Protein AF-A0A0C3E581-F1 (afdb_monomer_lite)

Secondary structure (DSSP, 8-state):
---TTT---HHHHHHSS---PPPP--------TT---HHHHHHHHHHHHHHHHHHHHHHHHHHHH--

Foldseek 3Di:
DADPVPRHDPCCVVPVDDDPDDDPPDPPPPVVVPPDPPVVVVVVVVVVVVVVVVVVVVVVVVVVVVD

Organism: NCBI:txid1036808

Sequence (67 aa):
TLNASTGFSPFQLHLGHSPHVLPPFSETQDTDPDSVDAVSFLSQLELDILEAQDNLLTAKAQQAHAA

Radius of gyration: 32.8 Å; chains: 1; bounding box: 63×20×84 Å

Structure (mmCIF, N/CA/C/O backbone):
data_AF-A0A0C3E581-F1
#
_entry.id   AF-A0A0C3E581-F1
#
loop_
_atom_site.group_PDB
_atom_site.id
_atom_site.type_symbol
_atom_site.label_atom_id
_atom_site.label_alt_id
_atom_site.label_comp_id
_atom_site.label_asym_id
_atom_site.label_entity_id
_atom_site.label_seq_id
_atom_site.pdbx_PDB_ins_code
_atom_site.Cartn_x
_atom_site.Cartn_y
_atom_site.Cartn_z
_atom_site.occupancy
_atom_site.B_iso_or_equiv
_atom_site.auth_seq_id
_atom_site.auth_comp_id
_atom_site.auth_asym_id
_atom_site.auth_atom_id
_atom_site.pdbx_PDB_model_num
ATOM 1 N N . THR A 1 1 ? 27.140 8.683 -37.639 1.00 75.44 1 THR A N 1
ATOM 2 C CA . THR A 1 1 ? 27.262 8.794 -39.108 1.00 75.44 1 THR A CA 1
ATOM 3 C C . THR A 1 1 ? 28.429 7.936 -39.561 1.00 75.44 1 THR A C 1
ATOM 5 O O . THR A 1 1 ? 29.444 7.903 -38.871 1.00 75.44 1 THR A O 1
ATOM 8 N N . LEU A 1 2 ? 28.268 7.173 -40.643 1.00 86.81 2 LEU A N 1
ATOM 9 C CA . LEU A 1 2 ? 29.335 6.329 -41.196 1.00 86.81 2 LEU A CA 1
ATOM 10 C C . LEU A 1 2 ? 30.064 7.089 -42.304 1.00 86.81 2 LEU A C 1
ATOM 12 O O . LEU A 1 2 ? 29.451 7.879 -43.021 1.00 86.81 2 LEU A O 1
ATOM 16 N N . ASN A 1 3 ? 31.368 6.867 -42.434 1.00 86.75 3 ASN A N 1
ATOM 17 C CA . ASN A 1 3 ? 32.133 7.393 -43.554 1.00 86.75 3 ASN A CA 1
ATOM 18 C C . ASN A 1 3 ? 31.722 6.658 -44.842 1.00 86.75 3 ASN A C 1
ATOM 20 O O . ASN A 1 3 ? 31.766 5.432 -44.887 1.00 86.75 3 ASN A O 1
ATOM 24 N N . ALA A 1 4 ? 31.338 7.395 -45.887 1.00 86.25 4 ALA A N 1
ATOM 25 C CA . ALA A 1 4 ? 30.834 6.813 -47.134 1.00 86.25 4 ALA A CA 1
ATOM 26 C C . ALA A 1 4 ? 31.883 5.995 -47.912 1.00 86.25 4 ALA A C 1
ATOM 28 O O . ALA A 1 4 ? 31.524 5.062 -48.621 1.00 86.25 4 ALA A O 1
ATOM 29 N N . SER A 1 5 ? 33.170 6.318 -47.768 1.00 87.88 5 SER A N 1
ATOM 30 C CA . SER A 1 5 ? 34.254 5.666 -48.511 1.00 87.88 5 SER A CA 1
ATOM 31 C C . SER A 1 5 ? 34.803 4.424 -47.811 1.00 87.88 5 SER A C 1
ATOM 33 O O . SER A 1 5 ? 35.372 3.558 -48.467 1.00 87.88 5 SER A O 1
ATOM 35 N N . THR A 1 6 ? 34.672 4.337 -46.483 1.00 86.31 6 THR A N 1
ATOM 36 C CA . THR A 1 6 ? 35.249 3.237 -45.688 1.00 86.31 6 THR A CA 1
ATOM 37 C C . THR A 1 6 ? 34.212 2.418 -44.927 1.00 86.31 6 THR A C 1
ATOM 39 O O . THR A 1 6 ? 34.539 1.355 -44.415 1.00 86.31 6 THR A O 1
ATOM 42 N N . GLY A 1 7 ? 32.971 2.896 -44.820 1.00 89.56 7 GLY A N 1
ATOM 43 C CA . GLY A 1 7 ? 31.902 2.242 -44.063 1.00 89.56 7 GLY A CA 1
ATOM 44 C C . GLY A 1 7 ? 32.071 2.300 -42.541 1.00 89.56 7 GLY A C 1
ATOM 45 O O . GLY A 1 7 ? 31.198 1.824 -41.820 1.00 89.56 7 GLY A O 1
ATOM 46 N N . PHE A 1 8 ? 33.151 2.900 -42.031 1.00 89.69 8 PHE A N 1
ATOM 47 C CA . PHE A 1 8 ? 33.441 2.968 -40.599 1.00 89.69 8 PHE A CA 1
ATOM 48 C C . PHE A 1 8 ? 33.006 4.298 -39.985 1.00 89.69 8 PHE A C 1
ATOM 50 O O . PHE A 1 8 ? 33.032 5.354 -40.623 1.00 89.69 8 PHE A O 1
ATOM 57 N N . SER A 1 9 ? 32.625 4.262 -38.709 1.00 90.38 9 SER A N 1
ATOM 58 C CA . SER A 1 9 ? 32.431 5.477 -37.917 1.00 90.38 9 SER A CA 1
ATOM 59 C C . SER A 1 9 ? 33.780 6.124 -37.566 1.00 90.38 9 SER A C 1
ATOM 61 O O . SER A 1 9 ? 34.783 5.418 -37.431 1.00 90.38 9 SER A O 1
ATOM 63 N N . PRO A 1 10 ? 33.826 7.449 -37.336 1.00 90.06 10 PRO A N 1
ATOM 64 C CA . PRO A 1 10 ? 35.033 8.118 -36.843 1.00 90.06 10 PRO A CA 1
ATOM 65 C C . PRO A 1 10 ? 35.596 7.484 -35.562 1.00 90.06 10 PRO A C 1
ATOM 67 O O . PRO A 1 10 ? 36.807 7.378 -35.403 1.00 90.06 10 PRO A O 1
ATOM 70 N N . PHE A 1 11 ? 34.717 6.995 -34.683 1.00 89.88 11 PHE A N 1
ATOM 71 C CA . PHE A 1 11 ? 35.098 6.280 -33.467 1.00 89.88 11 PHE A CA 1
ATOM 72 C C . PHE A 1 11 ? 35.846 4.976 -33.772 1.00 89.88 11 PHE A C 1
ATOM 74 O O . PHE A 1 11 ? 36.899 4.721 -33.200 1.00 89.88 11 PHE A O 1
ATOM 81 N N . GLN A 1 12 ? 35.340 4.174 -34.713 1.00 92.25 12 GLN A N 1
ATOM 82 C CA . GLN A 1 12 ? 35.995 2.932 -35.138 1.00 92.25 12 GLN A CA 1
ATOM 83 C C . GLN A 1 12 ? 37.332 3.193 -35.831 1.00 92.25 12 GLN A C 1
ATOM 85 O O . GLN A 1 12 ? 38.280 2.450 -35.606 1.00 92.25 12 GLN A O 1
ATOM 90 N N . LEU A 1 13 ? 37.432 4.257 -36.633 1.00 91.44 13 LEU A N 1
ATOM 91 C CA . LEU A 1 13 ? 38.696 4.646 -37.262 1.00 91.44 13 LEU A CA 1
ATOM 92 C C . LEU A 1 13 ? 39.743 5.104 -36.236 1.00 91.44 13 LEU A C 1
ATOM 94 O O . LEU A 1 13 ? 40.932 4.909 -36.462 1.00 91.44 13 LEU A O 1
ATOM 98 N N . HIS A 1 14 ? 39.312 5.700 -35.121 1.00 91.38 14 HIS A N 1
ATOM 99 C CA . HIS A 1 14 ? 40.213 6.204 -34.087 1.00 91.38 14 HIS A CA 1
ATOM 100 C C . HIS A 1 14 ? 40.608 5.140 -33.048 1.00 91.38 14 HIS A C 1
ATOM 102 O O . HIS A 1 14 ? 41.771 5.084 -32.660 1.00 91.38 14 HIS A O 1
ATOM 108 N N . LEU A 1 15 ? 39.670 4.289 -32.610 1.00 91.62 15 LEU A N 1
ATOM 109 C CA . LEU A 1 15 ? 39.892 3.311 -31.53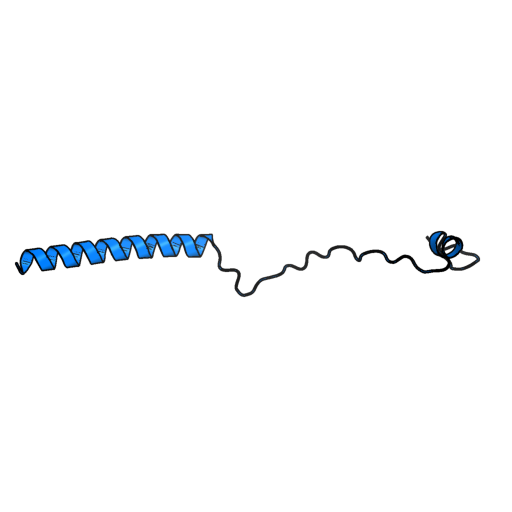3 1.00 91.62 15 LEU A CA 1
ATOM 110 C C . LEU A 1 15 ? 40.031 1.859 -32.022 1.00 91.62 15 LEU A C 1
ATOM 112 O O . LEU A 1 15 ?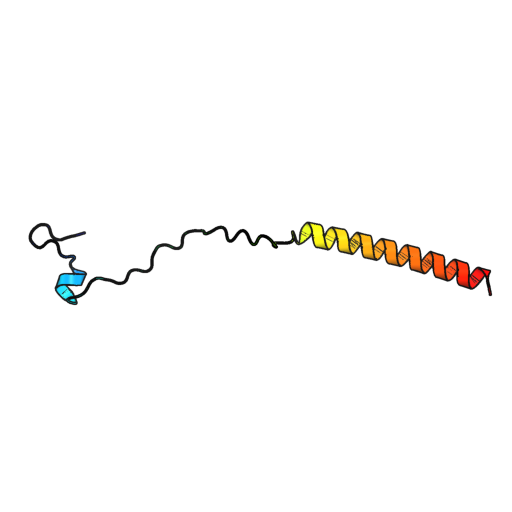 40.365 0.985 -31.230 1.00 91.62 15 LEU A O 1
ATOM 116 N N . GLY A 1 16 ? 39.758 1.566 -33.296 1.00 92.06 16 GLY A N 1
ATOM 117 C CA . GLY A 1 16 ? 39.886 0.216 -33.862 1.00 92.06 16 GLY A CA 1
ATOM 118 C C . GLY A 1 16 ? 38.795 -0.777 -33.439 1.00 92.06 16 GLY A C 1
ATOM 119 O O . GLY A 1 16 ? 38.868 -1.949 -33.797 1.00 92.06 16 GLY A O 1
ATOM 120 N N . HIS A 1 17 ? 37.769 -0.332 -32.709 1.00 88.06 17 HIS A N 1
ATOM 121 C CA . HIS A 1 17 ? 36.640 -1.164 -32.281 1.00 88.06 17 HIS A CA 1
ATOM 122 C C . HIS A 1 17 ? 35.301 -0.418 -32.374 1.00 88.06 17 HIS A C 1
ATOM 124 O O . HIS A 1 17 ? 35.257 0.816 -32.432 1.00 88.06 17 HIS A O 1
ATOM 130 N N . SER A 1 18 ? 34.188 -1.153 -32.354 1.00 87.44 18 SER A N 1
ATOM 131 C CA . SER A 1 18 ? 32.845 -0.566 -32.282 1.00 87.44 18 SER A CA 1
ATOM 132 C C . SER A 1 18 ? 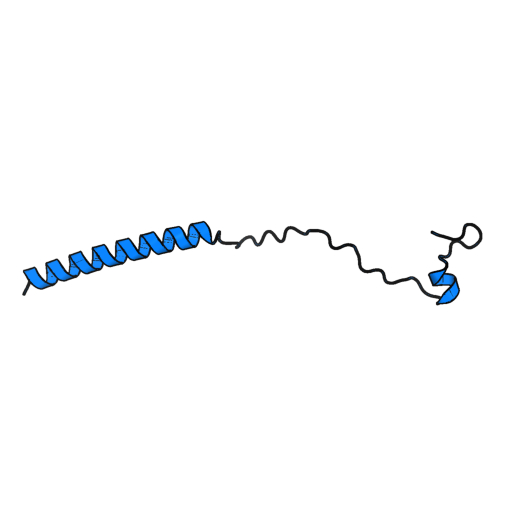32.583 0.110 -30.929 1.00 87.44 18 SER A C 1
ATOM 134 O O . SER A 1 18 ? 33.005 -0.417 -29.901 1.00 87.44 18 SER A O 1
ATOM 136 N N . PRO A 1 19 ? 31.856 1.241 -30.895 1.00 88.25 19 PRO A N 1
ATOM 137 C CA . PRO A 1 19 ? 31.428 1.837 -29.634 1.00 88.25 19 PRO A CA 1
ATOM 138 C C . PRO A 1 19 ? 30.413 0.930 -28.927 1.00 88.25 19 PRO A C 1
ATOM 140 O O . PRO A 1 19 ? 29.434 0.508 -29.540 1.00 88.25 19 PRO A O 1
ATOM 143 N N . HIS A 1 20 ? 30.610 0.671 -27.633 1.00 84.69 20 HIS A N 1
ATOM 144 C CA . HIS A 1 20 ? 29.567 0.112 -26.771 1.00 84.69 20 HIS A CA 1
ATOM 145 C C . HIS A 1 20 ? 28.684 1.249 -26.255 1.00 84.69 20 HIS A C 1
ATOM 147 O O . HIS A 1 20 ? 28.989 1.889 -25.252 1.00 84.69 20 HIS A O 1
ATOM 153 N N . VAL A 1 21 ? 27.606 1.528 -26.985 1.00 84.25 21 VAL A N 1
ATOM 154 C CA . VAL A 1 21 ? 26.585 2.500 -26.581 1.00 84.25 21 VAL A CA 1
ATOM 155 C C . VAL A 1 21 ? 25.556 1.769 -25.727 1.00 84.25 21 VAL A C 1
ATOM 157 O O . VAL A 1 21 ? 25.060 0.722 -26.147 1.00 84.25 21 VAL A O 1
ATOM 160 N N . LEU A 1 22 ? 25.238 2.298 -24.541 1.00 84.69 22 LEU A N 1
ATOM 161 C CA . LEU A 1 22 ? 24.124 1.759 -23.763 1.00 84.69 22 LEU A CA 1
ATOM 162 C C . LEU A 1 22 ? 22.841 1.887 -24.599 1.00 84.69 22 LEU A C 1
ATOM 164 O O . LEU A 1 22 ? 22.585 2.968 -25.140 1.00 84.69 22 LEU A O 1
ATOM 168 N N . PRO A 1 23 ? 22.041 0.815 -24.725 1.00 81.19 23 PRO A N 1
ATOM 169 C CA . PRO A 1 23 ? 20.743 0.921 -25.367 1.00 81.19 23 PRO A CA 1
ATOM 170 C C . PRO A 1 23 ? 19.889 1.959 -24.622 1.00 81.19 23 PRO A C 1
ATOM 172 O O . PRO A 1 23 ? 20.052 2.128 -23.410 1.00 81.19 23 PRO A O 1
ATOM 175 N N . PRO A 1 24 ? 19.000 2.677 -25.328 1.00 80.69 24 PRO A N 1
ATOM 176 C CA . PRO A 1 24 ? 18.101 3.618 -24.681 1.00 80.69 24 PRO A CA 1
ATOM 177 C C . PRO A 1 24 ? 17.282 2.882 -23.622 1.00 80.69 24 PRO A C 1
ATOM 179 O O . PRO A 1 24 ? 16.793 1.775 -23.870 1.00 80.69 24 PRO A O 1
ATOM 182 N N . PHE A 1 25 ? 17.134 3.506 -22.454 1.00 78.19 25 PHE A N 1
ATOM 183 C CA . PHE A 1 25 ? 16.214 3.026 -21.434 1.00 78.19 25 PHE A CA 1
ATOM 184 C C . PHE A 1 25 ? 14.818 3.037 -22.049 1.00 78.19 25 PHE A C 1
ATOM 186 O O . PHE A 1 25 ? 14.235 4.090 -22.298 1.00 78.19 25 PHE A O 1
ATOM 193 N N . SER A 1 26 ? 14.338 1.849 -22.393 1.00 74.25 26 SER A N 1
ATOM 194 C CA . SER A 1 26 ? 12.937 1.661 -22.721 1.00 74.25 26 SER A CA 1
ATOM 195 C C . SER A 1 26 ? 12.206 1.750 -21.392 1.00 74.25 26 SER A C 1
ATOM 197 O O . SER A 1 26 ? 12.654 1.128 -20.429 1.00 74.25 26 SER A O 1
ATOM 199 N N . GLU A 1 27 ? 11.121 2.517 -21.315 1.00 72.25 27 GLU A N 1
ATOM 200 C CA . GLU A 1 27 ? 10.165 2.359 -20.222 1.00 72.25 27 GLU A CA 1
ATOM 201 C C . GLU A 1 27 ? 9.552 0.965 -20.382 1.00 72.25 27 GLU A C 1
ATOM 203 O O . GLU A 1 27 ? 8.506 0.782 -21.002 1.00 72.25 27 GLU A O 1
ATOM 208 N N . THR A 1 28 ? 10.248 -0.064 -19.900 1.00 67.12 28 THR A N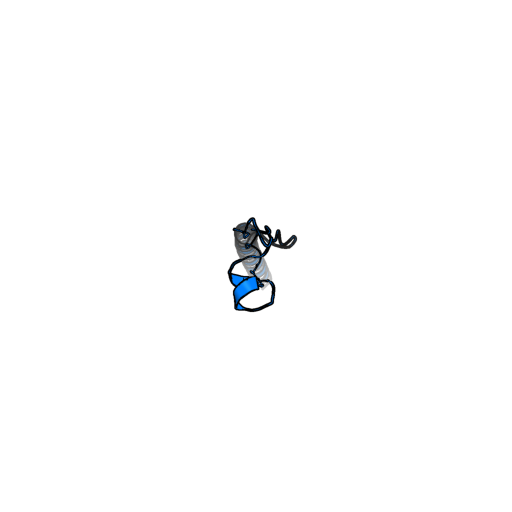 1
ATOM 209 C CA . THR A 1 28 ? 9.574 -1.293 -19.534 1.00 67.12 28 THR A CA 1
ATOM 210 C C . THR A 1 28 ? 8.675 -0.874 -18.388 1.00 67.12 28 THR A C 1
ATOM 212 O O . THR A 1 28 ? 9.149 -0.535 -17.306 1.00 67.12 28 THR A O 1
ATOM 215 N N . GLN A 1 29 ? 7.369 -0.789 -18.648 1.00 65.38 29 GLN A N 1
ATOM 216 C CA . GLN A 1 29 ? 6.410 -0.883 -17.563 1.00 65.38 29 GLN A CA 1
ATOM 217 C C . GLN A 1 29 ? 6.666 -2.248 -16.940 1.00 65.38 29 GLN A C 1
ATOM 219 O O . GLN A 1 29 ? 6.141 -3.257 -17.412 1.00 65.38 29 GLN A O 1
ATOM 224 N N . ASP A 1 30 ? 7.521 -2.278 -15.922 1.00 63.22 30 ASP A N 1
ATOM 225 C CA . ASP A 1 30 ? 7.563 -3.354 -14.954 1.00 63.22 30 ASP A CA 1
ATOM 226 C C . ASP A 1 30 ? 6.194 -3.305 -14.277 1.00 63.22 30 ASP A C 1
ATOM 228 O O . ASP A 1 30 ? 5.980 -2.653 -13.259 1.00 63.22 30 ASP A O 1
ATOM 232 N N . THR A 1 31 ? 5.205 -3.897 -14.948 1.00 62.69 31 THR A N 1
ATOM 233 C CA . THR A 1 31 ? 3.923 -4.212 -14.347 1.00 62.69 31 THR A CA 1
ATOM 234 C C . THR A 1 31 ? 4.254 -5.340 -13.402 1.00 62.69 31 THR A C 1
ATOM 236 O O . THR A 1 31 ? 4.242 -6.505 -13.792 1.00 62.69 31 THR A O 1
ATOM 239 N N . ASP A 1 32 ? 4.675 -4.974 -12.196 1.00 69.56 32 ASP A N 1
ATOM 240 C CA . ASP A 1 32 ? 4.788 -5.920 -11.109 1.00 69.56 32 ASP A CA 1
ATOM 241 C C . ASP A 1 32 ? 3.379 -6.507 -10.925 1.00 69.56 32 ASP A C 1
ATOM 243 O O . ASP A 1 32 ? 2.448 -5.755 -10.595 1.00 69.56 32 ASP A O 1
ATOM 247 N N . PRO A 1 33 ? 3.163 -7.797 -11.246 1.00 63.47 33 PRO A N 1
ATOM 248 C CA . PRO A 1 33 ? 1.840 -8.409 -11.161 1.00 63.47 33 PRO A CA 1
ATOM 249 C C . PRO A 1 33 ? 1.312 -8.399 -9.721 1.00 63.47 33 PRO A C 1
ATOM 251 O O . PRO A 1 33 ? 0.103 -8.487 -9.522 1.00 63.47 33 PRO A O 1
ATOM 254 N N . ASP A 1 34 ? 2.216 -8.226 -8.753 1.00 64.19 34 ASP A N 1
ATOM 255 C CA . ASP A 1 34 ? 1.940 -8.120 -7.329 1.00 64.19 34 ASP A CA 1
ATOM 256 C C . ASP A 1 34 ? 2.031 -6.670 -6.822 1.00 64.19 34 ASP A C 1
ATOM 258 O O . ASP A 1 34 ? 2.126 -6.448 -5.613 1.00 64.19 34 ASP A O 1
ATOM 262 N N . SER A 1 35 ? 1.987 -5.663 -7.710 1.00 69.69 35 SER A N 1
ATOM 263 C CA . SER A 1 35 ? 1.845 -4.262 -7.294 1.00 69.69 35 SER A CA 1
ATOM 264 C C . SER A 1 35 ? 0.486 -4.054 -6.629 1.00 69.69 35 SER A C 1
ATOM 266 O O . SER A 1 35 ? -0.513 -3.675 -7.239 1.00 69.69 35 SER A O 1
ATOM 268 N N . VAL A 1 36 ? 0.441 -4.340 -5.331 1.00 68.19 36 VAL A N 1
ATOM 269 C CA . VAL A 1 36 ? -0.702 -4.031 -4.488 1.00 68.19 36 VAL A CA 1
ATOM 270 C C . VAL A 1 36 ? -0.860 -2.519 -4.496 1.00 68.19 36 VAL A C 1
ATOM 272 O O . VAL A 1 36 ? 0.056 -1.783 -4.122 1.00 68.19 36 VAL A O 1
ATOM 275 N N . ASP A 1 37 ? -2.031 -2.058 -4.929 1.00 84.94 37 ASP A N 1
ATOM 276 C CA . ASP A 1 37 ? -2.384 -0.651 -4.842 1.00 84.94 37 ASP A CA 1
ATOM 277 C C . ASP A 1 37 ? -2.343 -0.222 -3.371 1.00 84.94 37 ASP A C 1
ATOM 279 O O . ASP A 1 37 ? -3.182 -0.618 -2.556 1.00 84.94 37 ASP A O 1
ATOM 283 N N . ALA A 1 38 ? -1.335 0.580 -3.030 1.00 87.88 38 ALA A N 1
ATOM 284 C CA . ALA A 1 38 ? -1.101 1.045 -1.672 1.00 87.88 38 ALA A CA 1
ATOM 285 C C . ALA A 1 38 ? -2.315 1.797 -1.114 1.00 87.88 38 ALA A C 1
ATOM 287 O O . ALA A 1 38 ? -2.581 1.725 0.084 1.00 87.88 38 ALA A O 1
ATOM 288 N N . VAL A 1 39 ? -3.075 2.485 -1.972 1.00 89.75 39 VAL A N 1
ATOM 289 C CA . VAL A 1 39 ? -4.282 3.209 -1.561 1.00 89.75 39 VAL A CA 1
ATOM 290 C C . VAL A 1 39 ? -5.369 2.227 -1.135 1.00 89.75 39 VAL A C 1
ATOM 292 O O . VAL A 1 39 ? -5.938 2.372 -0.050 1.00 89.75 39 VAL A O 1
ATOM 295 N N . SER A 1 40 ? -5.619 1.199 -1.947 1.00 90.00 40 SER A N 1
ATOM 296 C CA . SER A 1 40 ? -6.570 0.134 -1.623 1.00 90.00 40 SER A CA 1
ATOM 297 C C . SER A 1 40 ? -6.174 -0.619 -0.350 1.00 90.00 40 SER A C 1
ATOM 299 O O . SER A 1 40 ? -7.020 -0.843 0.514 1.00 90.00 40 SER A O 1
ATOM 301 N N . PHE A 1 41 ? -4.888 -0.943 -0.186 1.00 93.38 41 PHE A N 1
ATOM 302 C CA . PHE A 1 41 ? -4.382 -1.616 1.013 1.00 93.38 41 PHE A CA 1
ATOM 303 C C . PHE A 1 41 ? -4.583 -0.782 2.284 1.00 93.38 41 PHE A C 1
ATOM 305 O O . PHE A 1 41 ? -5.089 -1.291 3.282 1.00 93.38 41 PHE A O 1
ATOM 312 N N . LEU A 1 42 ? -4.226 0.505 2.252 1.00 95.62 42 LEU A N 1
ATOM 313 C CA . LEU A 1 42 ? -4.420 1.399 3.397 1.00 95.62 42 LEU A CA 1
ATOM 314 C C . LEU A 1 42 ? -5.904 1.574 3.734 1.00 95.62 42 LEU A C 1
ATOM 316 O O . LEU A 1 42 ? -6.270 1.540 4.905 1.00 95.62 42 LEU A O 1
ATOM 320 N N . SER A 1 43 ? -6.760 1.687 2.716 1.00 96.06 43 SER A N 1
ATOM 321 C CA . SER A 1 43 ? -8.212 1.780 2.913 1.00 96.06 43 SER A CA 1
ATOM 322 C C . SER A 1 43 ? -8.769 0.530 3.600 1.00 96.06 43 SER A C 1
ATOM 324 O O . SER A 1 43 ? -9.609 0.632 4.491 1.00 96.06 43 SER A O 1
ATOM 326 N N . GLN A 1 44 ? -8.286 -0.655 3.216 1.00 96.75 44 GLN A N 1
ATOM 327 C CA . GLN A 1 44 ? -8.680 -1.907 3.859 1.00 96.75 44 GLN A CA 1
ATOM 328 C C . GLN A 1 44 ? -8.186 -1.980 5.309 1.00 96.75 44 GLN A C 1
ATOM 330 O O . GLN A 1 44 ? -8.957 -2.321 6.200 1.00 96.75 44 GLN A O 1
ATOM 335 N N . LEU A 1 45 ? -6.935 -1.586 5.560 1.00 97.50 45 LEU A N 1
ATOM 336 C CA . LEU A 1 45 ? -6.361 -1.557 6.904 1.00 97.50 45 LEU A CA 1
ATOM 337 C C . LEU A 1 45 ? -7.180 -0.674 7.862 1.00 97.50 45 LEU A C 1
ATOM 339 O O . LEU A 1 45 ? -7.396 -1.044 9.015 1.00 97.50 45 LEU A O 1
ATOM 343 N N . GLU A 1 46 ? -7.642 0.491 7.402 1.00 98.19 46 GLU A N 1
ATOM 344 C CA . GLU A 1 46 ? -8.487 1.380 8.207 1.00 98.19 46 GLU A CA 1
ATOM 345 C C . GLU A 1 46 ? -9.819 0.722 8.588 1.00 98.19 46 GLU A C 1
ATOM 347 O O . GLU A 1 46 ? -10.249 0.837 9.738 1.00 98.19 46 GLU A O 1
ATOM 352 N N . LEU A 1 47 ? -10.446 -0.012 7.663 1.00 98.12 47 LEU A N 1
ATOM 353 C CA . LEU A 1 47 ? -11.670 -0.767 7.942 1.00 98.12 47 LEU A CA 1
ATOM 354 C C . LEU A 1 47 ? -11.427 -1.883 8.964 1.00 98.12 47 LEU A C 1
ATOM 356 O O . LEU A 1 47 ? -12.184 -1.990 9.929 1.00 98.12 47 LEU A O 1
ATOM 360 N N . ASP A 1 48 ? -10.347 -2.649 8.805 1.00 98.38 48 ASP A N 1
ATOM 361 C CA . ASP A 1 48 ? -9.989 -3.739 9.720 1.00 98.38 48 ASP A CA 1
ATOM 362 C C . ASP A 1 48 ? -9.740 -3.215 11.148 1.00 98.38 48 ASP A C 1
ATOM 364 O O . ASP A 1 48 ? -10.128 -3.837 12.141 1.00 98.38 48 ASP A O 1
ATOM 368 N N . ILE A 1 49 ? -9.122 -2.035 11.272 1.00 98.50 49 ILE A N 1
ATOM 369 C CA . ILE A 1 49 ? -8.906 -1.365 12.561 1.00 98.50 49 ILE A CA 1
ATOM 370 C C . ILE A 1 49 ? -10.239 -0.989 13.218 1.00 98.50 49 ILE A C 1
ATOM 372 O O . ILE A 1 49 ? -10.388 -1.164 14.431 1.00 98.50 49 ILE A O 1
ATOM 376 N N . LEU A 1 50 ? -11.193 -0.455 12.451 1.00 98.44 50 LEU A N 1
ATOM 377 C CA . LEU A 1 50 ? -12.513 -0.089 12.969 1.00 98.44 50 LEU A CA 1
ATOM 378 C C . LEU A 1 50 ? -13.293 -1.329 13.420 1.00 98.44 50 LEU A C 1
ATOM 380 O O . LEU A 1 50 ? -13.821 -1.347 14.531 1.00 98.44 50 LEU A O 1
ATOM 384 N N . GLU A 1 51 ? -13.285 -2.397 12.621 1.00 98.38 51 GLU A N 1
ATOM 385 C CA . GLU A 1 51 ? -13.923 -3.666 12.980 1.00 98.38 51 GLU A CA 1
ATOM 386 C C . GLU A 1 51 ? -13.319 -4.264 14.262 1.00 98.38 51 GLU A C 1
ATOM 388 O O . GLU A 1 51 ? -14.040 -4.702 15.164 1.00 98.38 51 GLU A O 1
ATOM 393 N N . ALA A 1 52 ? -11.990 -4.242 14.396 1.00 98.44 52 ALA A N 1
ATOM 394 C CA . ALA A 1 52 ? -11.312 -4.729 15.593 1.00 98.44 52 ALA A CA 1
ATOM 395 C C . ALA A 1 52 ? -11.709 -3.942 16.855 1.00 98.44 52 ALA A C 1
ATOM 397 O O . ALA A 1 52 ? -11.860 -4.533 17.929 1.00 98.44 52 ALA A O 1
ATOM 398 N N . GLN A 1 53 ? -11.899 -2.624 16.738 1.00 98.50 53 GLN A N 1
ATOM 399 C CA . GLN A 1 53 ? -12.352 -1.783 17.848 1.00 98.50 53 GLN A CA 1
ATOM 400 C C . GLN A 1 53 ? -13.787 -2.115 18.271 1.00 98.50 53 GLN A C 1
ATOM 402 O O . GLN A 1 53 ? -14.036 -2.286 19.468 1.00 98.50 53 GLN A O 1
ATOM 407 N N . ASP A 1 54 ? -14.703 -2.278 17.316 1.00 98.44 54 ASP A N 1
ATOM 408 C CA . ASP A 1 54 ? -16.096 -2.653 17.591 1.00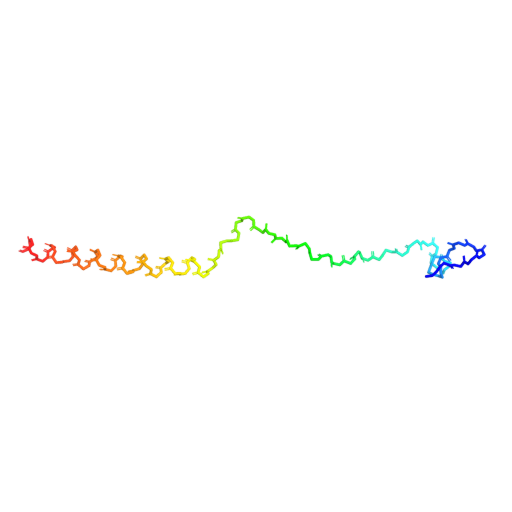 98.44 54 ASP A CA 1
ATOM 409 C C . ASP A 1 54 ? -16.197 -4.039 18.243 1.00 98.44 54 ASP A C 1
ATOM 411 O O . ASP A 1 54 ? -16.916 -4.234 19.234 1.00 98.44 54 ASP A O 1
ATOM 415 N N . ASN A 1 55 ? -15.409 -4.997 17.750 1.00 98.19 55 ASN A N 1
ATOM 416 C CA . ASN A 1 55 ? -15.313 -6.333 18.331 1.00 98.19 55 ASN A CA 1
ATOM 417 C C . ASN A 1 55 ? -14.788 -6.285 19.772 1.00 98.19 55 ASN A C 1
ATOM 419 O O . ASN A 1 55 ? -15.336 -6.942 20.664 1.00 98.19 55 ASN A O 1
ATOM 423 N N . LEU A 1 56 ? -13.761 -5.472 20.034 1.00 98.19 56 LEU A N 1
ATOM 424 C CA . LEU A 1 56 ? -13.209 -5.296 21.375 1.00 98.19 56 LEU A CA 1
ATOM 425 C C . LEU A 1 56 ? -14.224 -4.659 22.331 1.00 98.19 56 LEU A C 1
ATOM 427 O O . LEU A 1 56 ? -14.360 -5.121 23.468 1.00 98.19 56 LEU A O 1
ATOM 431 N N . LEU A 1 57 ? -14.951 -3.632 21.889 1.00 98.19 57 LEU A N 1
ATOM 432 C CA . LEU A 1 57 ? -15.995 -2.987 22.687 1.00 98.19 57 LEU A CA 1
ATOM 433 C C . LEU A 1 57 ? -17.088 -3.995 23.051 1.00 98.19 57 LEU A C 1
ATOM 435 O O . LEU A 1 57 ? -17.443 -4.130 24.225 1.00 98.19 57 LEU A O 1
ATOM 439 N N . THR A 1 58 ? -17.556 -4.759 22.067 1.00 97.88 58 THR A N 1
ATOM 440 C CA . THR A 1 58 ? -18.571 -5.801 22.257 1.00 97.88 58 THR A CA 1
ATOM 441 C C . THR A 1 58 ? -18.113 -6.848 23.271 1.00 97.88 58 THR A C 1
ATOM 443 O O . THR A 1 58 ? -18.839 -7.153 24.220 1.00 97.88 58 THR A O 1
ATOM 446 N N . ALA A 1 59 ? -16.881 -7.345 23.136 1.00 98.00 59 ALA A N 1
ATOM 447 C CA . ALA A 1 59 ? -16.309 -8.314 24.066 1.00 98.00 59 ALA A CA 1
ATOM 448 C C . ALA A 1 59 ? -16.215 -7.758 25.499 1.00 98.00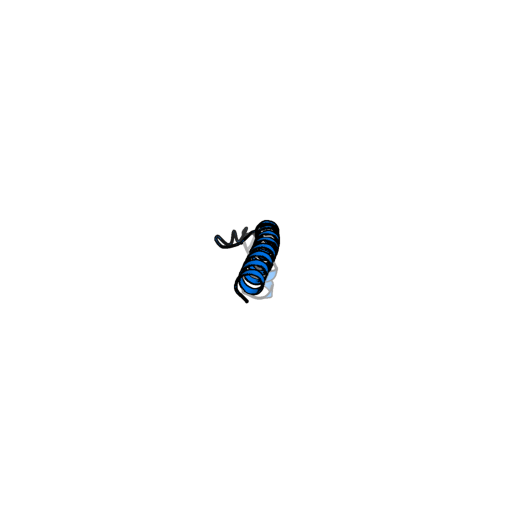 59 ALA A C 1
ATOM 450 O O . ALA A 1 59 ? -16.522 -8.457 26.465 1.00 98.00 59 ALA A O 1
ATOM 451 N N . LYS A 1 60 ? -15.839 -6.482 25.658 1.00 97.88 60 LYS A N 1
ATOM 452 C CA . LYS A 1 60 ? -15.778 -5.819 26.969 1.00 97.88 60 LYS A CA 1
ATOM 453 C C . LYS A 1 60 ? -17.156 -5.643 27.601 1.00 97.88 60 LYS A C 1
ATOM 455 O O . LYS A 1 60 ? -17.295 -5.871 28.801 1.00 97.88 60 LYS A O 1
ATOM 460 N N . ALA A 1 61 ? -18.168 -5.283 26.815 1.00 97.31 61 ALA A N 1
ATOM 461 C CA . ALA A 1 61 ? -19.543 -5.174 27.295 1.00 97.31 61 ALA A CA 1
ATOM 462 C C . ALA A 1 61 ? -20.078 -6.531 27.778 1.00 97.31 61 ALA A C 1
ATOM 464 O O . ALA A 1 61 ? -20.653 -6.621 28.862 1.00 97.31 61 ALA A O 1
ATOM 465 N N . GLN A 1 62 ? -19.820 -7.599 27.018 1.00 96.88 62 GLN A N 1
ATOM 466 C CA . GLN A 1 62 ? -20.170 -8.965 27.412 1.00 96.88 62 GLN A CA 1
ATOM 467 C C . GLN A 1 62 ? -19.447 -9.391 28.695 1.00 96.88 62 GLN A C 1
ATOM 469 O O . GLN A 1 62 ? -20.077 -9.940 29.595 1.00 96.88 62 GLN A O 1
ATOM 474 N N . GLN A 1 63 ? -18.148 -9.091 28.811 1.00 96.31 63 GLN A N 1
ATOM 475 C CA . GLN A 1 63 ? -17.366 -9.380 30.014 1.00 96.31 63 GLN A CA 1
ATOM 476 C C . GLN A 1 63 ? -17.943 -8.678 31.250 1.00 96.31 63 GLN A C 1
ATOM 478 O O . GLN A 1 63 ? -18.061 -9.302 32.298 1.00 96.31 63 GLN A O 1
ATOM 483 N N . ALA A 1 64 ? -18.305 -7.398 31.133 1.00 96.62 64 ALA A N 1
ATOM 484 C CA . ALA A 1 64 ? -18.886 -6.634 32.234 1.00 96.62 64 ALA A CA 1
ATOM 485 C C . ALA A 1 64 ? -20.293 -7.119 32.610 1.00 96.62 64 ALA A C 1
ATOM 487 O O . ALA A 1 64 ? -20.656 -7.071 33.777 1.00 96.62 64 ALA A O 1
ATOM 488 N N . HIS A 1 65 ? -21.082 -7.587 31.639 1.00 94.44 65 HIS A N 1
ATOM 489 C CA . HIS A 1 65 ? -22.412 -8.135 31.902 1.00 94.44 65 HIS A CA 1
ATOM 490 C C . HIS A 1 65 ? -22.369 -9.493 32.617 1.00 94.44 65 HIS A C 1
ATOM 492 O O . HIS A 1 65 ? -23.266 -9.807 33.393 1.00 94.44 65 HIS A O 1
ATOM 498 N N . ALA A 1 66 ? -21.346 -10.302 32.334 1.00 89.75 66 ALA A N 1
ATOM 499 C CA . ALA A 1 66 ? -21.171 -11.628 32.920 1.00 89.75 66 ALA A CA 1
ATOM 500 C C . ALA A 1 66 ? -20.418 -11.630 34.269 1.00 89.75 66 ALA A C 1
ATOM 502 O O . ALA A 1 66 ? -20.258 -12.705 34.851 1.00 89.75 66 ALA A O 1
ATOM 503 N N . ALA A 1 67 ? -19.929 -10.472 34.732 1.00 67.38 67 ALA A N 1
ATOM 504 C CA . ALA A 1 67 ? -19.208 -10.290 35.997 1.00 67.38 67 ALA A CA 1
ATOM 505 C C . ALA A 1 67 ? -20.152 -9.868 37.132 1.00 67.38 67 ALA A C 1
ATOM 507 O O . ALA A 1 67 ? -19.956 -10.378 38.258 1.00 67.38 67 ALA A O 1
#

pLDDT: mean 87.46, std 10.95, range [62.69, 98.5]